Protein AF-A0A933QT14-F1 (afdb_monomer)

Secondary structure (DSSP, 8-state):
---TT---HHHHHH--HHHHHHHHHHHHHHHHHHTT---TTEEE---TTS---S-SEEEE-SSPPPTT-SS-SSEEEEEEESS---HHHHHHHHSGGGS--HHHHHHHHTT-EEEEEE-

Foldseek 3Di:
DQDPPDDDPVNLLPDAQQRNLVVVLVLLVVLCVVQVHDSVQWDADDDPPPVPLQFRIWAAAPDFRDPPGPQHGNTEGEHDDSPAQDPVNVCCSCQVVHHGRVVVVVCVVVVHYYHYDHD

Mean predicted aligned error: 5.98 Å

Sequence (119 aa):
MSNLLEITGDDIALLNDTDLRTLIGLLCEADFRLAGLPTGGIIWGGHQDASDDGMDVTVRSNVHPPQNSFVPRSVTGFQVKKPDMTPARIKKEMKPRGKLREEIRTLIKDGGALIPLPI

Radius of gyration: 15.17 Å; Cα contacts (8 Å, |Δi|>4): 162; chains: 1; bounding box: 36×45×33 Å

Nearest PDB structures (foldseek):
  5x6z-assembly1_C  TM=5.696E-01  e=4.580E-01  Rice dwarf virus (isolate O)
  5x6y-assembly1_B  TM=5.784E-01  e=4.900E-01  Rice dwarf virus (isolate O)
  5x71-assembly1_A  TM=5.710E-01  e=5.243E-01  Rice dwarf virus (isolate O)
  5x6y-assembly1_A  TM=5.788E-01  e=7.354E-01  Rice dwarf virus (isolate O)

pLDDT: mean 85.33, std 12.42, range [42.97, 96.81]

Solvent-accessible surface area (backbone atoms only — not comparable to full-atom values): 7052 Å² total; per-residue (Å²): 131,89,54,99,83,62,86,49,72,69,62,58,64,67,47,52,60,69,56,45,37,50,49,54,36,53,49,53,42,48,48,28,52,76,70,75,42,84,50,88,38,56,48,53,82,80,70,88,80,50,90,69,79,66,60,50,26,38,38,49,49,98,53,72,56,57,94,88,42,88,55,90,36,27,35,30,35,31,31,66,35,54,65,84,59,50,72,70,53,49,52,45,67,51,20,55,96,79,44,67,37,66,58,62,51,48,32,56,74,68,70,30,42,77,46,78,42,64,81

Structure (mmCIF, N/CA/C/O backbone):
data_AF-A0A933QT14-F1
#
_entry.id   AF-A0A933QT14-F1
#
loop_
_atom_site.group_PDB
_atom_site.id
_atom_site.type_symbol
_atom_site.label_atom_id
_atom_site.label_alt_id
_atom_site.label_comp_id
_atom_site.label_asym_id
_atom_site.label_entity_id
_atom_site.label_seq_id
_atom_site.pdbx_PDB_ins_code
_atom_site.Cartn_x
_atom_site.Cartn_y
_atom_site.Cartn_z
_atom_site.occupancy
_atom_site.B_iso_or_equiv
_atom_site.auth_seq_id
_atom_site.auth_comp_id
_atom_site.auth_asym_id
_atom_site.auth_atom_id
_atom_site.pdbx_PDB_model_num
ATOM 1 N N . MET A 1 1 ? -23.832 -20.651 3.953 1.00 52.78 1 MET A N 1
ATOM 2 C CA . MET A 1 1 ? -22.900 -21.418 4.801 1.00 52.78 1 MET A CA 1
ATOM 3 C C . MET A 1 1 ? -21.531 -20.844 4.523 1.00 52.78 1 MET A C 1
ATOM 5 O O . MET A 1 1 ? -21.046 -21.056 3.422 1.00 52.78 1 MET A O 1
ATOM 9 N N . SER A 1 2 ? -20.989 -20.047 5.438 1.00 59.72 2 SER A N 1
ATOM 10 C CA . SER A 1 2 ? -19.646 -19.481 5.292 1.00 59.72 2 SER A CA 1
ATOM 11 C C . SER A 1 2 ? -18.637 -20.624 5.365 1.00 59.72 2 SER A C 1
ATOM 13 O O . SER A 1 2 ? -18.706 -21.446 6.283 1.00 59.72 2 SER A O 1
ATOM 15 N N . ASN A 1 3 ? -17.779 -20.746 4.358 1.00 75.62 3 ASN A N 1
ATOM 16 C CA . ASN A 1 3 ? -16.769 -21.799 4.321 1.00 75.62 3 ASN A CA 1
ATOM 17 C C . ASN A 1 3 ? -15.630 -21.428 5.286 1.00 75.62 3 ASN A C 1
ATOM 19 O O . ASN A 1 3 ? -15.266 -20.262 5.368 1.00 75.62 3 ASN A O 1
ATOM 23 N N . LEU A 1 4 ? -15.028 -22.390 5.995 1.00 70.50 4 LEU A N 1
ATOM 24 C CA . LEU A 1 4 ? -13.961 -22.118 6.985 1.00 70.50 4 LEU A CA 1
ATOM 25 C C . LEU A 1 4 ? -12.737 -21.392 6.381 1.00 70.50 4 LEU A C 1
ATOM 27 O O . LEU A 1 4 ? -11.944 -20.801 7.103 1.00 70.50 4 LEU A O 1
ATOM 31 N N . LEU A 1 5 ? -12.579 -21.463 5.057 1.00 83.38 5 LEU A N 1
ATOM 32 C CA . LEU A 1 5 ? -11.483 -20.859 4.295 1.00 83.38 5 LEU A CA 1
ATOM 33 C C . LEU A 1 5 ? -11.890 -19.580 3.544 1.00 83.38 5 LEU A C 1
ATOM 35 O O . LEU A 1 5 ? -11.095 -19.041 2.778 1.00 83.38 5 LEU A O 1
ATOM 39 N N . GLU A 1 6 ? -13.130 -19.123 3.699 1.00 87.62 6 GLU A N 1
ATOM 40 C CA . GLU A 1 6 ? -13.621 -17.907 3.058 1.00 87.62 6 GLU A CA 1
ATOM 41 C C . GLU A 1 6 ? -13.301 -16.702 3.948 1.00 87.62 6 GLU A C 1
ATOM 43 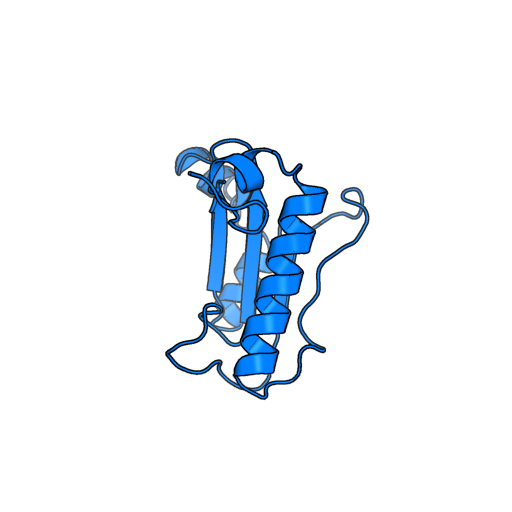O O . GLU A 1 6 ? -13.845 -16.579 5.040 1.00 87.62 6 GLU A O 1
ATOM 48 N N . ILE A 1 7 ? -12.402 -15.828 3.487 1.00 87.12 7 ILE A N 1
ATOM 49 C CA . ILE A 1 7 ? -12.070 -14.580 4.185 1.00 87.12 7 ILE A CA 1
ATOM 50 C C . ILE A 1 7 ? -13.110 -13.526 3.812 1.00 87.12 7 ILE A C 1
ATOM 52 O O . ILE A 1 7 ? -13.277 -13.198 2.635 1.00 87.12 7 ILE A O 1
ATOM 56 N N . THR A 1 8 ? -13.788 -12.979 4.816 1.00 89.75 8 THR A N 1
ATOM 57 C CA . THR A 1 8 ? -14.799 -11.930 4.664 1.00 89.75 8 THR A CA 1
ATOM 58 C C . THR A 1 8 ? -14.253 -10.553 5.051 1.00 89.75 8 THR A C 1
ATOM 60 O O . THR A 1 8 ? -13.178 -10.422 5.638 1.00 89.75 8 THR A O 1
ATOM 63 N N . GLY A 1 9 ? -15.009 -9.495 4.740 1.00 85.75 9 GLY A N 1
ATOM 64 C CA . GLY A 1 9 ? -14.681 -8.143 5.205 1.00 85.75 9 GLY A CA 1
ATOM 65 C C . GLY A 1 9 ? -14.682 -8.020 6.734 1.00 85.75 9 GLY A C 1
ATOM 66 O O . GLY A 1 9 ? -13.862 -7.285 7.278 1.00 85.75 9 GLY A O 1
ATOM 67 N N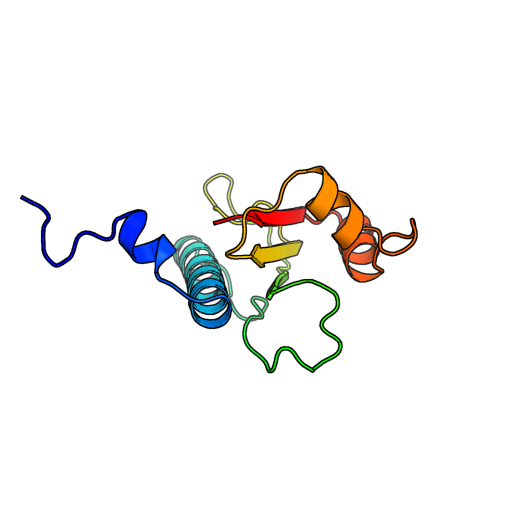 . ASP A 1 10 ? -15.532 -8.788 7.422 1.00 87.81 10 ASP A N 1
ATOM 68 C CA . ASP A 1 10 ? -15.596 -8.799 8.887 1.00 87.81 10 ASP A CA 1
ATOM 69 C C . ASP A 1 10 ? -14.311 -9.381 9.495 1.00 87.81 10 ASP A C 1
ATOM 71 O O . ASP A 1 10 ? -13.811 -8.859 10.490 1.00 87.81 10 ASP A O 1
ATOM 75 N N . ASP A 1 11 ? -13.717 -10.397 8.859 1.00 89.31 11 ASP A N 1
ATOM 76 C CA . ASP A 1 11 ? -12.434 -10.966 9.291 1.00 89.31 11 ASP A CA 1
ATOM 77 C C . ASP A 1 11 ? -11.292 -9.949 9.145 1.00 89.31 11 ASP A C 1
ATOM 79 O O . ASP A 1 11 ? -10.444 -9.819 10.030 1.00 89.31 11 ASP A O 1
ATOM 83 N N . ILE A 1 12 ? -11.296 -9.174 8.053 1.00 88.38 12 ILE A N 1
ATOM 84 C CA . ILE A 1 12 ? -10.315 -8.104 7.820 1.00 88.38 12 ILE A CA 1
ATOM 85 C C . ILE A 1 12 ? -10.494 -6.981 8.854 1.00 88.38 12 ILE A C 1
ATOM 87 O O . ILE A 1 12 ? -9.507 -6.485 9.397 1.00 88.38 12 ILE A O 1
ATOM 91 N N . ALA A 1 13 ? -11.736 -6.618 9.191 1.00 86.00 13 ALA A N 1
ATOM 92 C CA . ALA A 1 13 ? -12.040 -5.579 10.176 1.00 86.00 13 ALA A CA 1
ATOM 93 C C . ALA A 1 13 ? -11.562 -5.930 11.602 1.00 86.00 13 ALA A C 1
ATOM 95 O O . ALA A 1 13 ? -11.385 -5.046 12.449 1.00 86.00 13 ALA A O 1
ATOM 96 N N . LEU A 1 14 ? -11.313 -7.210 11.898 1.00 88.81 14 LEU A N 1
ATOM 97 C CA . LEU A 1 14 ? -10.759 -7.642 13.183 1.00 88.81 14 LEU A CA 1
ATOM 98 C C . LEU A 1 14 ? -9.248 -7.392 13.306 1.00 88.81 14 LEU A C 1
ATOM 100 O O . LEU A 1 14 ? -8.767 -7.234 14.431 1.00 88.81 14 LEU A O 1
ATOM 104 N N . LEU A 1 15 ? -8.515 -7.251 12.197 1.00 89.00 15 LEU A N 1
ATOM 105 C CA . LEU A 1 15 ? -7.065 -7.011 12.199 1.00 89.00 15 LEU A CA 1
ATOM 106 C C . LEU A 1 15 ? -6.716 -5.697 12.904 1.00 89.00 15 LEU A C 1
ATOM 108 O O . LEU A 1 15 ? -7.423 -4.704 12.757 1.00 89.00 15 LEU A O 1
ATOM 112 N N . ASN A 1 16 ? -5.643 -5.668 13.694 1.00 86.44 16 ASN A N 1
ATOM 113 C CA . ASN A 1 16 ? -5.089 -4.408 14.210 1.00 86.44 16 ASN A CA 1
ATOM 114 C C . ASN A 1 16 ? -4.213 -3.725 13.139 1.00 86.44 16 ASN A C 1
ATOM 116 O O . ASN A 1 16 ? -3.927 -4.322 12.104 1.00 86.44 16 ASN A O 1
ATOM 120 N N . ASP A 1 17 ? -3.759 -2.493 13.386 1.00 83.06 17 ASP A N 1
ATOM 121 C CA . ASP A 1 17 ? -2.951 -1.740 12.410 1.00 83.06 17 ASP A CA 1
ATOM 122 C C . ASP A 1 17 ? -1.670 -2.493 11.985 1.00 83.06 17 ASP A C 1
ATOM 124 O O . ASP A 1 17 ? -1.275 -2.445 10.820 1.00 83.06 17 ASP A O 1
ATOM 128 N N . THR A 1 18 ? -1.035 -3.238 12.898 1.00 86.25 18 THR A N 1
ATOM 129 C CA . THR A 1 18 ? 0.174 -4.026 12.601 1.00 86.25 18 THR A CA 1
ATOM 130 C C . THR A 1 18 ? -0.127 -5.211 11.688 1.00 86.25 18 THR A C 1
ATOM 132 O O . THR A 1 18 ? 0.589 -5.420 10.702 1.00 86.25 18 THR A O 1
ATOM 135 N N . ASP A 1 19 ? -1.177 -5.972 11.992 1.00 90.31 19 ASP A N 1
ATOM 136 C CA . ASP A 1 19 ? -1.584 -7.127 11.189 1.00 90.31 19 ASP A CA 1
ATOM 137 C C . ASP A 1 19 ? -2.108 -6.678 9.823 1.00 90.31 19 ASP A C 1
ATOM 139 O O . ASP A 1 19 ? -1.807 -7.296 8.802 1.00 90.31 19 ASP A O 1
ATOM 143 N N . LEU A 1 20 ? -2.823 -5.552 9.780 1.00 89.19 20 LEU A N 1
ATOM 144 C CA . LEU A 1 20 ? -3.330 -4.973 8.545 1.00 89.19 20 LEU A CA 1
ATOM 145 C C . LEU A 1 20 ? -2.188 -4.492 7.644 1.00 89.19 20 LEU A C 1
ATOM 147 O O . LEU A 1 20 ? -2.157 -4.823 6.462 1.00 89.19 20 LEU A O 1
ATOM 151 N N . ARG A 1 21 ? -1.198 -3.783 8.197 1.00 89.94 21 ARG A N 1
ATOM 152 C CA . ARG A 1 21 ? 0.022 -3.399 7.469 1.00 89.94 21 ARG A CA 1
ATOM 153 C C . ARG A 1 21 ? 0.753 -4.620 6.915 1.00 89.94 21 ARG A C 1
ATOM 155 O O . ARG A 1 21 ? 1.166 -4.610 5.757 1.00 89.94 21 ARG A O 1
ATOM 162 N N . THR A 1 22 ? 0.881 -5.668 7.725 1.00 92.44 22 THR A N 1
ATOM 163 C CA . THR A 1 22 ? 1.484 -6.942 7.310 1.00 92.44 22 THR A CA 1
ATOM 164 C C . THR A 1 22 ? 0.720 -7.557 6.139 1.00 92.44 22 THR A C 1
ATOM 166 O O . THR A 1 22 ? 1.327 -7.923 5.135 1.00 92.44 22 THR A O 1
ATOM 169 N N . LEU A 1 23 ? -0.613 -7.606 6.218 1.00 93.25 23 LEU A N 1
ATOM 170 C CA . LEU A 1 23 ? -1.460 -8.099 5.136 1.00 93.25 23 LEU A CA 1
ATOM 171 C C . LEU A 1 23 ? -1.248 -7.299 3.841 1.00 93.25 23 LEU A C 1
ATOM 173 O O . LEU A 1 23 ? -1.020 -7.897 2.792 1.00 93.25 23 LEU A O 1
ATOM 177 N N . ILE A 1 24 ? -1.273 -5.963 3.901 1.00 93.75 24 ILE A N 1
ATOM 178 C CA . ILE A 1 24 ? -1.062 -5.108 2.721 1.00 93.75 24 ILE A CA 1
ATOM 179 C C . ILE A 1 24 ? 0.331 -5.318 2.114 1.00 93.75 24 ILE A C 1
ATOM 181 O O . ILE A 1 24 ? 0.455 -5.415 0.892 1.00 93.75 24 ILE A O 1
ATOM 185 N N . GLY A 1 25 ? 1.368 -5.443 2.944 1.00 94.88 25 GLY A N 1
ATOM 186 C CA . GLY A 1 25 ? 2.724 -5.756 2.493 1.00 94.88 25 GLY A CA 1
ATOM 187 C C . GLY A 1 25 ? 2.801 -7.080 1.731 1.00 94.88 25 GLY A C 1
ATOM 188 O O . GLY A 1 25 ? 3.265 -7.122 0.589 1.00 94.88 25 GLY A O 1
ATOM 189 N N . LEU A 1 26 ? 2.245 -8.146 2.314 1.00 95.81 26 LEU A N 1
ATOM 190 C CA . LEU A 1 26 ? 2.180 -9.472 1.695 1.00 95.81 26 LEU A CA 1
ATOM 191 C C . LEU A 1 26 ? 1.371 -9.479 0.390 1.00 95.81 26 LEU A C 1
ATOM 193 O O . LEU A 1 26 ? 1.743 -10.177 -0.556 1.00 95.81 26 LEU A O 1
ATOM 197 N N . LEU A 1 27 ? 0.288 -8.698 0.313 1.00 95.75 27 LEU A N 1
ATOM 198 C CA . LEU A 1 27 ? -0.506 -8.544 -0.908 1.00 95.75 27 LEU A CA 1
ATOM 199 C C . LEU A 1 27 ? 0.278 -7.822 -2.010 1.00 95.75 27 LEU A C 1
ATOM 201 O O . LEU A 1 27 ? 0.236 -8.265 -3.156 1.00 95.75 27 LEU A O 1
ATOM 205 N N . CYS A 1 28 ? 1.048 -6.780 -1.678 1.00 96.19 28 CYS A N 1
ATOM 206 C CA . CYS A 1 28 ? 1.937 -6.123 -2.642 1.00 96.19 28 CYS A CA 1
ATOM 207 C C . CYS A 1 28 ? 2.982 -7.103 -3.193 1.00 96.19 28 CYS A C 1
ATOM 209 O O . CYS A 1 28 ? 3.228 -7.151 -4.398 1.00 96.19 28 CYS A O 1
ATOM 211 N N . GLU A 1 29 ? 3.582 -7.923 -2.326 1.00 96.62 29 GLU A N 1
ATOM 212 C CA . GLU A 1 29 ? 4.535 -8.949 -2.753 1.00 96.62 29 GLU A CA 1
ATOM 213 C C . GLU A 1 29 ? 3.894 -10.033 -3.612 1.00 96.62 29 GLU A C 1
ATOM 215 O O . GLU A 1 29 ? 4.525 -10.536 -4.542 1.00 96.62 29 GLU A O 1
ATOM 220 N N . ALA A 1 30 ? 2.667 -10.441 -3.285 1.00 96.81 30 ALA A N 1
ATOM 221 C CA . ALA A 1 30 ? 1.926 -11.421 -4.065 1.00 96.81 30 ALA A CA 1
ATOM 222 C C . ALA A 1 30 ? 1.605 -10.881 -5.464 1.00 96.81 30 ALA A C 1
ATOM 224 O O . ALA A 1 30 ? 1.854 -11.576 -6.446 1.00 96.81 30 ALA A O 1
ATOM 225 N N . ASP A 1 31 ? 1.137 -9.637 -5.557 1.00 96.31 31 ASP A N 1
ATOM 226 C CA . ASP A 1 31 ? 0.852 -8.948 -6.817 1.00 96.31 31 ASP A CA 1
ATOM 227 C C . ASP A 1 31 ? 2.103 -8.858 -7.710 1.00 96.31 31 ASP A C 1
ATOM 229 O O . ASP A 1 31 ? 2.081 -9.258 -8.876 1.00 96.31 31 ASP A O 1
ATOM 233 N N . PHE A 1 32 ? 3.245 -8.464 -7.138 1.00 96.25 32 PHE A N 1
ATOM 234 C CA . PHE A 1 32 ? 4.516 -8.420 -7.866 1.00 96.25 32 PHE A CA 1
ATOM 235 C C . PHE A 1 32 ? 5.007 -9.807 -8.289 1.00 96.25 32 PHE A C 1
ATOM 237 O O . PHE A 1 32 ? 5.438 -9.977 -9.429 1.00 96.25 32 PHE A O 1
ATOM 244 N N . ARG A 1 33 ? 4.900 -10.820 -7.419 1.00 96.06 33 ARG A N 1
ATOM 245 C CA . ARG A 1 33 ? 5.250 -12.206 -7.773 1.00 96.06 33 ARG A CA 1
ATOM 246 C C . ARG A 1 33 ? 4.387 -12.741 -8.910 1.00 96.06 33 ARG A C 1
ATOM 248 O O . ARG A 1 33 ? 4.925 -13.374 -9.814 1.00 96.06 33 ARG A O 1
ATOM 255 N N . LEU A 1 34 ? 3.081 -12.469 -8.894 1.00 95.00 34 LEU A N 1
ATOM 256 C CA . LEU A 1 34 ? 2.160 -12.853 -9.970 1.00 95.00 34 LEU A CA 1
ATOM 257 C C . LEU A 1 34 ? 2.521 -12.176 -11.299 1.00 95.00 34 LEU A C 1
ATOM 259 O O . LEU A 1 34 ? 2.389 -12.791 -12.354 1.00 95.00 34 LEU A O 1
ATOM 263 N N . ALA A 1 35 ? 3.032 -10.946 -11.245 1.00 93.69 35 ALA A N 1
ATOM 264 C CA . ALA A 1 35 ? 3.541 -10.219 -12.404 1.00 93.69 35 ALA A CA 1
ATOM 265 C C . ALA A 1 35 ? 4.972 -10.623 -12.830 1.00 93.69 35 ALA A C 1
ATOM 267 O O . ALA A 1 35 ? 5.489 -10.078 -13.804 1.00 93.69 35 ALA A O 1
ATOM 268 N N . GLY A 1 36 ? 5.635 -11.546 -12.118 1.00 95.12 36 GLY A N 1
ATOM 269 C CA . GLY A 1 36 ? 7.032 -11.919 -12.372 1.00 95.12 36 GLY A CA 1
ATOM 270 C C . GLY A 1 36 ? 8.045 -10.815 -12.040 1.00 95.12 36 GLY A C 1
ATOM 271 O O . GLY A 1 36 ? 9.152 -10.809 -12.577 1.00 95.12 36 GLY A O 1
ATOM 272 N N . LEU A 1 37 ? 7.670 -9.866 -11.180 1.00 95.19 37 LEU A N 1
ATOM 273 C CA . LEU A 1 37 ? 8.484 -8.722 -10.779 1.00 95.19 37 LEU A CA 1
ATOM 274 C C . LEU A 1 37 ? 9.235 -8.989 -9.463 1.00 95.19 37 LEU A C 1
ATOM 276 O O . LEU A 1 37 ? 8.763 -9.746 -8.610 1.00 95.19 37 LEU A O 1
ATOM 280 N N . PRO A 1 38 ? 10.402 -8.351 -9.259 1.00 94.19 38 PRO A N 1
ATOM 281 C CA . PRO A 1 38 ? 11.151 -8.481 -8.016 1.00 94.19 38 PRO A CA 1
ATOM 282 C C . PRO A 1 38 ? 10.421 -7.800 -6.854 1.00 94.19 38 PRO A C 1
ATOM 284 O O . PRO A 1 38 ? 10.019 -6.644 -6.953 1.00 94.19 38 PRO A O 1
ATOM 287 N N . THR A 1 39 ? 10.329 -8.482 -5.714 1.00 95.31 39 THR A N 1
ATOM 288 C CA . THR A 1 39 ? 9.706 -7.948 -4.490 1.00 95.31 39 THR A CA 1
ATOM 289 C C . THR A 1 39 ? 10.678 -7.186 -3.590 1.00 95.31 39 THR A C 1
ATOM 291 O O . THR A 1 39 ? 10.254 -6.577 -2.619 1.00 95.31 39 THR A O 1
ATOM 294 N N . GLY A 1 40 ? 11.979 -7.176 -3.903 1.00 92.56 40 GLY A N 1
ATOM 295 C CA . GLY A 1 40 ? 13.017 -6.611 -3.027 1.00 92.56 40 GLY A CA 1
ATOM 296 C C . GLY A 1 40 ? 12.924 -5.100 -2.778 1.00 92.56 40 GLY A C 1
ATOM 297 O O . GLY A 1 40 ? 13.590 -4.593 -1.883 1.00 92.56 40 GLY A O 1
ATOM 298 N N . GLY A 1 41 ? 12.115 -4.377 -3.556 1.00 91.12 41 GLY A N 1
ATOM 299 C CA . GLY A 1 41 ? 11.814 -2.965 -3.320 1.00 91.12 41 GLY A CA 1
ATOM 300 C C . GLY A 1 41 ? 10.493 -2.717 -2.589 1.00 91.12 41 GLY A C 1
ATOM 301 O O . GLY A 1 41 ? 10.058 -1.570 -2.505 1.00 91.12 41 GLY A O 1
ATOM 302 N N . ILE A 1 42 ? 9.839 -3.771 -2.098 1.00 94.06 42 ILE A N 1
ATOM 303 C CA . ILE A 1 42 ? 8.652 -3.691 -1.251 1.00 94.06 42 ILE A CA 1
ATOM 304 C C . ILE A 1 42 ? 9.130 -3.732 0.200 1.00 94.06 42 ILE A C 1
ATOM 306 O O . ILE A 1 42 ? 9.753 -4.696 0.635 1.00 94.06 42 ILE A O 1
ATOM 310 N N . ILE A 1 43 ? 8.862 -2.660 0.937 1.00 91.56 43 ILE A N 1
ATOM 311 C CA . ILE A 1 43 ? 9.289 -2.471 2.320 1.00 91.56 43 ILE A CA 1
ATOM 312 C C . ILE A 1 43 ? 8.041 -2.278 3.170 1.00 91.56 43 ILE A C 1
ATOM 314 O O . ILE A 1 43 ? 7.243 -1.373 2.923 1.00 91.56 43 ILE A O 1
ATOM 318 N N . TRP A 1 44 ? 7.884 -3.140 4.164 1.00 89.50 44 TRP A N 1
ATOM 319 C CA . TRP A 1 44 ? 6.832 -3.092 5.168 1.00 89.50 44 TRP A CA 1
ATOM 320 C C . TRP A 1 44 ? 7.337 -3.768 6.445 1.00 89.50 44 TRP A C 1
ATOM 322 O O . TRP A 1 44 ? 8.235 -4.610 6.406 1.00 89.50 44 TRP A O 1
ATOM 332 N N . GLY A 1 45 ? 6.771 -3.384 7.586 1.00 74.62 45 GLY A N 1
ATOM 333 C CA . GLY A 1 45 ? 7.242 -3.833 8.898 1.00 74.62 45 GLY A CA 1
ATOM 334 C C . GLY A 1 45 ? 8.284 -2.896 9.524 1.00 74.62 45 GLY A C 1
ATOM 335 O O . GLY A 1 45 ? 8.931 -2.104 8.849 1.00 74.62 45 GLY A O 1
ATOM 336 N N . GLY A 1 46 ? 8.393 -2.952 10.855 1.00 62.41 46 GLY A N 1
ATOM 337 C CA . GLY A 1 46 ? 9.167 -2.010 11.674 1.00 62.41 46 GLY A CA 1
ATOM 338 C C . GLY A 1 46 ? 8.379 -1.520 12.896 1.00 62.41 46 GLY A C 1
ATOM 339 O O . GLY A 1 46 ? 7.143 -1.582 12.909 1.00 62.41 46 GLY A O 1
ATOM 340 N N . HIS A 1 47 ? 9.088 -1.066 13.936 1.00 48.62 47 HIS A N 1
ATOM 341 C CA . HIS A 1 47 ? 8.487 -0.435 15.118 1.00 48.62 47 HIS A CA 1
ATOM 342 C C . HIS A 1 47 ? 7.918 0.942 14.738 1.00 48.62 47 HIS A C 1
ATOM 344 O O . HIS A 1 47 ? 8.662 1.779 14.235 1.00 48.62 47 HIS A O 1
ATOM 350 N N . GLN A 1 48 ? 6.636 1.180 15.045 1.00 44.53 48 GLN A N 1
ATOM 351 C CA . GLN A 1 48 ? 5.889 2.435 14.805 1.00 44.53 48 GLN A CA 1
ATOM 352 C C . GLN A 1 48 ? 6.494 3.691 15.476 1.00 44.53 48 GLN A C 1
ATOM 354 O O . GLN A 1 48 ? 5.992 4.792 15.267 1.00 44.53 48 GLN A O 1
ATOM 359 N N . ASP A 1 49 ? 7.555 3.527 16.275 1.00 43.56 49 ASP A N 1
ATOM 360 C CA . ASP A 1 49 ? 8.262 4.596 16.993 1.00 43.56 49 ASP A CA 1
ATOM 361 C C . ASP A 1 49 ? 9.564 5.048 16.308 1.00 43.56 49 ASP A C 1
ATOM 363 O O . ASP A 1 49 ? 10.190 6.020 16.745 1.00 43.56 49 ASP A O 1
ATOM 367 N N . ALA A 1 50 ? 9.984 4.392 15.215 1.00 43.09 50 ALA A N 1
ATOM 368 C CA . ALA A 1 50 ? 10.811 5.099 14.242 1.00 43.09 50 ALA A CA 1
ATOM 369 C C . ALA A 1 50 ? 9.988 6.303 13.772 1.00 43.09 50 ALA A C 1
ATOM 371 O O . ALA A 1 50 ? 8.764 6.238 13.779 1.00 43.09 50 ALA A O 1
ATOM 372 N N . SER A 1 51 ? 10.622 7.425 13.445 1.00 42.97 51 SER A N 1
ATOM 373 C CA . SER A 1 51 ? 9.922 8.621 12.961 1.00 42.97 51 SER A CA 1
ATOM 374 C C . SER A 1 51 ? 9.317 8.308 11.595 1.00 42.97 51 SER A C 1
ATOM 376 O O . SER A 1 51 ? 9.872 8.697 10.583 1.00 42.97 51 SER A O 1
ATOM 378 N N . ASP A 1 52 ? 8.264 7.494 11.568 1.00 52.22 52 ASP A N 1
ATOM 379 C CA . ASP A 1 52 ? 7.766 6.890 10.358 1.00 52.22 52 ASP A CA 1
ATOM 380 C C . ASP A 1 52 ? 7.094 8.020 9.614 1.00 52.22 52 ASP A C 1
ATOM 382 O O . ASP A 1 52 ? 6.175 8.706 10.083 1.00 52.22 52 ASP A O 1
ATOM 386 N N . ASP A 1 53 ? 7.636 8.264 8.446 1.00 59.88 53 ASP A N 1
ATOM 387 C CA . ASP A 1 53 ? 7.382 9.438 7.654 1.00 59.88 53 ASP A CA 1
ATOM 388 C C . ASP A 1 53 ? 5.944 9.489 7.081 1.00 59.88 53 ASP A C 1
ATOM 390 O O . ASP A 1 53 ? 5.562 10.393 6.330 1.00 59.88 53 ASP A O 1
ATOM 394 N N . GLY A 1 54 ? 5.096 8.550 7.511 1.00 70.00 54 GLY A N 1
ATOM 395 C CA . GLY A 1 54 ? 3.669 8.452 7.238 1.00 70.00 54 GLY A CA 1
ATOM 396 C C . GLY A 1 54 ? 3.301 7.367 6.227 1.00 70.00 54 GLY A C 1
ATOM 397 O O . GLY A 1 54 ? 2.175 7.402 5.739 1.00 70.00 54 GLY A O 1
ATOM 398 N N . MET A 1 55 ? 4.224 6.456 5.890 1.00 83.88 55 MET A N 1
ATOM 399 C CA . MET A 1 55 ? 4.003 5.351 4.948 1.00 83.88 55 MET A CA 1
ATOM 400 C C . MET A 1 55 ? 4.187 4.007 5.650 1.00 83.88 55 MET A C 1
ATO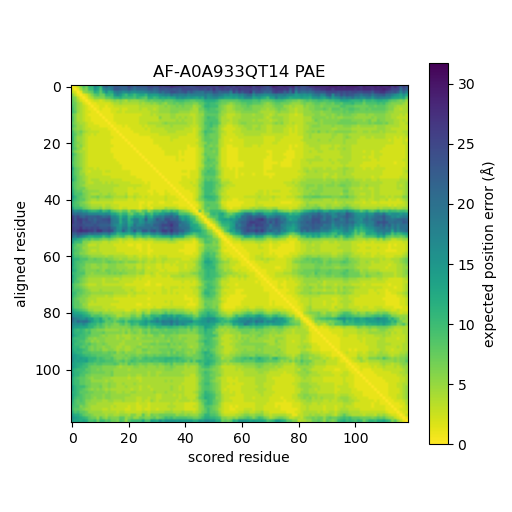M 402 O O . MET A 1 55 ? 5.272 3.709 6.130 1.00 83.88 55 MET A O 1
ATOM 406 N N . ASP A 1 56 ? 3.149 3.177 5.649 1.00 87.56 56 ASP A N 1
ATOM 407 C CA . ASP A 1 56 ? 3.156 1.861 6.298 1.00 87.56 56 ASP A CA 1
ATOM 408 C C . ASP A 1 56 ? 3.751 0.768 5.400 1.00 87.56 56 ASP A C 1
ATOM 410 O O . ASP A 1 56 ? 4.367 -0.188 5.879 1.00 87.56 56 ASP A O 1
ATOM 414 N N . VAL A 1 57 ? 3.560 0.912 4.085 1.00 91.81 57 VAL A N 1
ATOM 415 C CA . VAL A 1 57 ? 4.124 0.037 3.049 1.00 91.81 57 VAL A CA 1
ATOM 416 C C . VAL A 1 57 ? 4.640 0.906 1.912 1.00 91.81 57 VAL A C 1
ATOM 418 O O . VAL A 1 57 ? 3.931 1.781 1.418 1.00 91.81 57 VAL A O 1
ATOM 421 N N . THR A 1 58 ? 5.865 0.657 1.461 1.00 92.81 58 THR A N 1
ATOM 422 C CA . THR A 1 58 ? 6.467 1.354 0.322 1.00 92.81 58 THR A CA 1
ATOM 423 C C . THR A 1 58 ? 6.863 0.354 -0.748 1.00 92.81 58 THR A C 1
ATOM 425 O O . THR A 1 58 ? 7.552 -0.619 -0.471 1.00 92.81 58 THR A O 1
ATOM 428 N N . VAL A 1 59 ? 6.471 0.625 -1.987 1.00 94.62 59 VAL A N 1
ATOM 429 C CA . VAL A 1 59 ? 6.886 -0.109 -3.179 1.00 94.62 59 VAL A CA 1
ATOM 430 C C . VAL A 1 59 ? 7.778 0.793 -4.013 1.00 94.62 59 VAL 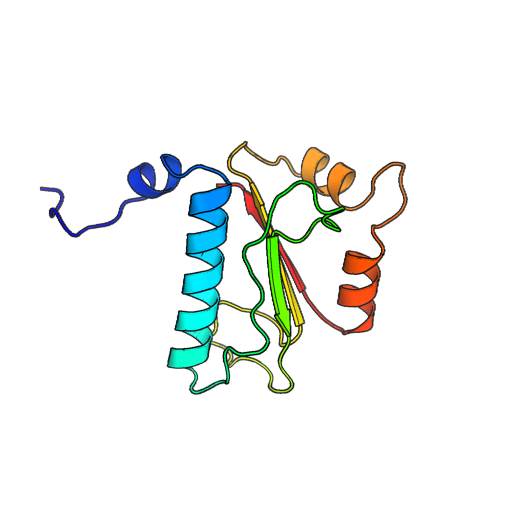A C 1
ATOM 432 O O . VAL A 1 59 ? 7.380 1.899 -4.381 1.00 94.62 59 VAL A O 1
ATOM 435 N N . ARG A 1 60 ? 8.980 0.315 -4.328 1.00 94.19 60 ARG A N 1
ATOM 436 C CA . ARG A 1 60 ? 9.900 0.929 -5.286 1.00 94.19 60 ARG A CA 1
ATOM 437 C C . ARG A 1 60 ? 10.371 -0.116 -6.283 1.00 94.19 60 ARG A C 1
ATOM 439 O O . ARG A 1 60 ? 10.953 -1.128 -5.920 1.00 94.19 60 ARG A O 1
ATOM 446 N N . SER A 1 61 ? 10.142 0.149 -7.555 1.00 93.31 61 SER A N 1
ATOM 447 C CA . SER A 1 61 ? 10.490 -0.739 -8.653 1.00 93.31 61 SER A CA 1
ATOM 448 C C . SER A 1 61 ? 11.086 0.063 -9.797 1.00 93.31 61 SER A C 1
ATOM 450 O O . SER A 1 61 ? 10.657 1.179 -10.078 1.00 93.31 61 SER A O 1
ATOM 452 N N . ASN A 1 62 ? 12.043 -0.531 -10.504 1.00 91.81 62 ASN A N 1
ATOM 453 C CA . ASN A 1 62 ? 12.561 0.030 -11.754 1.00 91.81 62 ASN A CA 1
ATOM 454 C C . ASN A 1 62 ? 11.670 -0.323 -12.957 1.00 91.81 62 ASN A C 1
ATOM 456 O O . ASN A 1 62 ? 11.886 0.174 -14.058 1.00 91.81 62 ASN A O 1
ATOM 460 N N . VAL A 1 63 ? 10.678 -1.193 -12.750 1.00 92.06 63 VAL A N 1
ATOM 461 C CA . VAL A 1 63 ? 9.733 -1.652 -13.768 1.00 92.06 63 VAL A CA 1
ATOM 462 C C . VAL A 1 63 ? 8.332 -1.204 -13.374 1.00 92.06 63 VAL A C 1
ATOM 464 O O . VAL A 1 63 ? 7.923 -1.356 -12.219 1.00 92.06 63 VAL A O 1
ATOM 467 N N . HIS A 1 64 ? 7.592 -0.650 -14.333 1.00 91.44 64 HIS A N 1
ATOM 468 C CA . HIS A 1 64 ? 6.187 -0.323 -14.125 1.00 91.44 64 HIS A CA 1
ATOM 469 C C . HIS A 1 64 ? 5.365 -1.601 -13.922 1.00 91.44 64 HIS A C 1
ATOM 471 O O . HIS A 1 64 ? 5.489 -2.520 -14.735 1.00 91.44 64 HIS A O 1
ATOM 477 N N . PRO A 1 65 ? 4.519 -1.660 -12.879 1.00 91.94 65 PRO A N 1
ATOM 478 C CA . PRO A 1 65 ? 3.586 -2.762 -12.722 1.00 91.94 65 PRO A CA 1
ATOM 479 C C . PRO A 1 65 ? 2.656 -2.874 -13.941 1.00 91.94 65 PRO A C 1
ATOM 481 O O . PRO A 1 65 ? 2.345 -1.854 -14.571 1.00 91.94 65 PRO A O 1
ATOM 484 N N . PRO A 1 66 ? 2.223 -4.091 -14.309 1.00 92.62 66 PRO A N 1
ATOM 485 C CA . PRO A 1 66 ? 1.297 -4.290 -15.417 1.00 92.62 66 PRO A CA 1
ATOM 486 C C . PRO A 1 66 ? -0.066 -3.649 -15.124 1.00 92.62 66 PRO A C 1
ATOM 488 O O . PRO A 1 66 ? -0.415 -3.380 -13.980 1.00 92.62 66 PRO A O 1
ATOM 491 N N . GLN A 1 67 ? -0.880 -3.429 -16.159 1.00 90.56 67 GLN A N 1
ATOM 492 C CA . GLN A 1 67 ? -2.164 -2.724 -16.023 1.00 90.56 67 GLN A CA 1
ATOM 493 C C . GLN A 1 67 ? -3.163 -3.415 -15.073 1.00 90.56 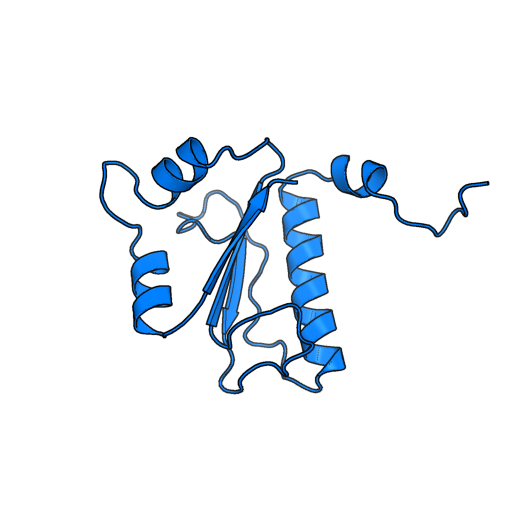67 GLN A C 1
ATOM 495 O O . GLN A 1 67 ? -4.056 -2.760 -14.546 1.00 90.56 67 GLN A O 1
ATOM 500 N N . ASN A 1 68 ? -3.025 -4.725 -14.861 1.00 92.19 68 ASN A N 1
ATOM 501 C CA . ASN A 1 68 ? -3.850 -5.517 -13.947 1.00 92.19 68 ASN A CA 1
ATOM 502 C C . ASN A 1 68 ? -3.273 -5.626 -12.522 1.00 92.19 68 ASN A C 1
ATOM 504 O O . ASN A 1 68 ? -3.834 -6.365 -11.718 1.00 92.19 68 ASN A O 1
ATOM 508 N N . SER A 1 69 ? -2.170 -4.934 -12.222 1.00 93.75 69 SER A N 1
ATOM 509 C CA . SER A 1 69 ? -1.578 -4.871 -10.884 1.00 93.75 69 SER A CA 1
ATOM 510 C C . SER A 1 69 ? -2.424 -4.010 -9.949 1.00 93.75 69 SER A C 1
ATOM 512 O O . SER A 1 69 ? -2.943 -2.960 -10.339 1.00 93.75 69 SER A O 1
ATOM 514 N N . PHE A 1 70 ? -2.524 -4.432 -8.690 1.00 94.06 70 PHE A N 1
ATOM 515 C CA . PHE A 1 70 ? -3.137 -3.623 -7.633 1.00 94.06 70 PHE A CA 1
ATOM 516 C C . PHE A 1 70 ? -2.231 -2.477 -7.168 1.00 94.06 70 PHE A C 1
ATOM 518 O O . PHE A 1 70 ? -2.713 -1.507 -6.579 1.00 94.06 70 PHE A O 1
ATOM 525 N N . VAL A 1 71 ? -0.929 -2.552 -7.452 1.00 94.88 71 VAL A N 1
ATOM 526 C CA . VAL A 1 71 ? 0.023 -1.467 -7.221 1.00 94.88 71 VAL A CA 1
ATOM 527 C C . VAL A 1 71 ? 0.059 -0.551 -8.458 1.00 94.88 71 VAL A C 1
ATOM 529 O O . VAL A 1 71 ? 0.598 -0.917 -9.500 1.00 94.88 71 VAL A O 1
ATOM 532 N N . PRO A 1 72 ? -0.463 0.685 -8.381 1.00 93.38 72 PRO A N 1
ATOM 533 C CA . PRO A 1 72 ? -0.729 1.498 -9.570 1.00 93.38 72 PRO A CA 1
ATOM 534 C C . PRO A 1 72 ? 0.520 2.119 -10.211 1.00 93.38 72 PRO A C 1
ATOM 536 O O . PRO A 1 72 ? 0.474 2.564 -11.360 1.00 93.38 72 PRO A O 1
ATOM 539 N N . ARG A 1 73 ? 1.625 2.242 -9.465 1.00 94.88 73 ARG A N 1
ATOM 540 C CA . ARG A 1 73 ? 2.867 2.885 -9.918 1.00 94.88 73 ARG A CA 1
ATOM 541 C C . ARG A 1 73 ? 4.088 2.129 -9.409 1.00 94.88 73 ARG A C 1
ATOM 543 O O . ARG A 1 73 ? 4.061 1.524 -8.342 1.00 94.88 73 ARG A O 1
ATOM 550 N N . SER A 1 74 ? 5.188 2.239 -10.151 1.00 93.62 74 SER A N 1
ATOM 551 C CA . SER A 1 74 ? 6.499 1.695 -9.777 1.00 93.62 74 SER A CA 1
ATOM 552 C C . SER A 1 74 ? 7.024 2.259 -8.456 1.00 93.62 74 SER A C 1
ATOM 554 O O . SER A 1 74 ? 7.771 1.584 -7.758 1.00 93.62 74 SER A O 1
ATOM 556 N N . VAL A 1 75 ? 6.605 3.474 -8.102 1.00 94.75 75 VAL A N 1
ATOM 557 C CA . VAL A 1 75 ? 6.812 4.076 -6.788 1.00 94.75 75 VAL A CA 1
ATOM 558 C C . VAL A 1 75 ? 5.439 4.303 -6.156 1.00 94.75 75 VAL A C 1
ATOM 560 O O . VAL A 1 75 ? 4.681 5.153 -6.619 1.00 94.75 75 VAL A O 1
ATOM 563 N N . THR A 1 76 ? 5.092 3.534 -5.127 1.00 95.00 76 THR A N 1
ATOM 564 C CA . THR A 1 76 ? 3.793 3.633 -4.441 1.00 95.00 76 THR A CA 1
ATOM 565 C C . THR A 1 76 ? 3.986 3.567 -2.931 1.00 95.00 76 THR A C 1
ATOM 567 O O . THR A 1 76 ? 4.662 2.671 -2.442 1.00 95.00 76 THR A O 1
ATOM 570 N N . GLY A 1 77 ? 3.382 4.493 -2.190 1.00 93.06 77 GLY A N 1
ATOM 571 C CA . GLY A 1 77 ? 3.254 4.415 -0.735 1.00 93.06 77 GLY A CA 1
ATOM 572 C C . GLY A 1 77 ? 1.818 4.087 -0.333 1.00 93.06 77 GLY A C 1
ATOM 573 O O . GLY A 1 77 ? 0.880 4.671 -0.881 1.00 93.06 77 GLY A O 1
ATOM 574 N N . PHE A 1 78 ? 1.644 3.181 0.623 1.00 91.56 78 PHE A N 1
ATOM 575 C CA . PHE A 1 78 ? 0.361 2.894 1.256 1.00 91.56 78 PHE A CA 1
ATOM 576 C C . PHE A 1 78 ? 0.367 3.410 2.687 1.00 91.56 78 PHE A C 1
ATOM 578 O O . PHE A 1 78 ? 1.332 3.209 3.425 1.00 91.56 78 PHE A O 1
ATOM 585 N N . GLN A 1 79 ? -0.736 4.044 3.067 1.00 88.12 79 GLN A N 1
ATOM 586 C CA . GLN A 1 79 ? -0.980 4.488 4.429 1.00 88.12 79 GLN A CA 1
ATOM 587 C C . GLN A 1 79 ? -2.188 3.727 4.970 1.00 88.12 79 GLN A C 1
ATOM 589 O O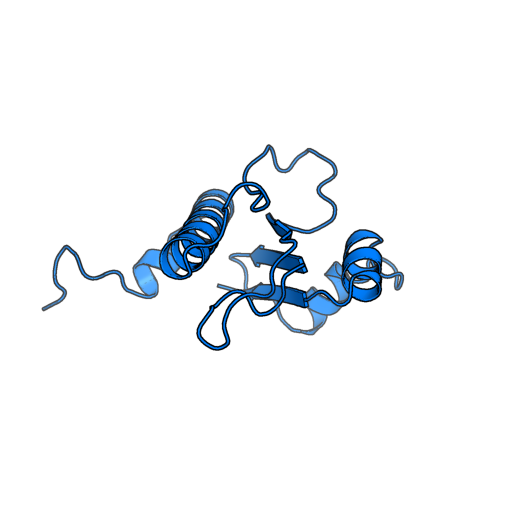 . GLN A 1 79 ? -3.303 3.914 4.485 1.00 88.12 79 GLN A O 1
ATOM 594 N N . VAL A 1 80 ? -1.955 2.845 5.932 1.00 85.88 80 VAL A N 1
ATOM 595 C CA . VAL A 1 80 ? -2.913 1.871 6.454 1.00 85.88 80 VAL A CA 1
ATOM 596 C C . VAL A 1 80 ? -3.462 2.375 7.777 1.00 85.88 80 VAL A C 1
ATOM 598 O O . VAL A 1 80 ? -2.698 2.609 8.708 1.00 85.88 80 VAL A O 1
ATOM 601 N N . LYS A 1 81 ? -4.788 2.515 7.886 1.00 79.56 81 LYS A N 1
ATOM 602 C CA . LYS A 1 81 ? -5.442 2.827 9.163 1.00 79.56 81 LYS A CA 1
ATOM 603 C C . LYS A 1 81 ? -6.748 2.074 9.334 1.00 79.56 81 LYS A C 1
ATOM 605 O O . LYS A 1 81 ? -7.630 2.179 8.488 1.00 79.56 81 LYS A O 1
ATOM 610 N N . LYS A 1 82 ? -6.885 1.427 10.494 1.00 72.12 82 LYS A N 1
ATOM 611 C CA . LYS A 1 82 ? -8.138 0.829 10.958 1.00 72.12 82 LYS A CA 1
ATOM 612 C C . LYS A 1 82 ? -9.244 1.836 11.333 1.00 72.12 82 LYS A C 1
ATOM 614 O O . LYS A 1 82 ? -10.419 1.566 11.129 1.00 72.12 82 LYS A O 1
ATOM 619 N N . PRO A 1 83 ? -8.979 2.995 11.969 1.00 68.44 83 PRO A N 1
ATOM 620 C CA . PRO A 1 83 ? -10.067 3.938 12.203 1.00 68.44 83 PRO A CA 1
ATOM 621 C C . PRO A 1 83 ? -10.467 4.632 10.899 1.00 68.44 83 PRO A C 1
ATOM 623 O O . PRO A 1 83 ? -9.606 5.082 10.143 1.00 68.44 83 PRO A O 1
ATOM 626 N N . ASP A 1 84 ? -11.774 4.831 10.716 1.00 67.00 84 ASP A N 1
ATOM 627 C CA . ASP A 1 84 ? -12.338 5.509 9.548 1.00 67.00 84 ASP A CA 1
ATO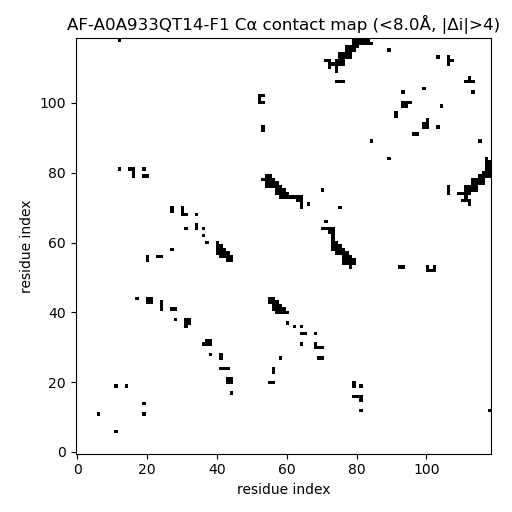M 628 C C . ASP A 1 84 ? -11.654 6.878 9.299 1.00 67.00 84 ASP A C 1
ATOM 630 O O . ASP A 1 84 ? -11.708 7.827 10.109 1.00 67.00 84 ASP A O 1
ATOM 634 N N . MET A 1 85 ? -10.924 6.958 8.181 1.00 70.44 85 MET A N 1
ATOM 635 C CA . MET A 1 85 ? -10.132 8.117 7.772 1.00 70.44 85 MET A CA 1
ATOM 636 C C . MET A 1 85 ? -10.945 8.985 6.820 1.00 70.44 85 MET A C 1
ATOM 638 O O . MET A 1 85 ? -10.793 8.951 5.600 1.00 70.44 85 MET A O 1
ATOM 642 N N . THR A 1 86 ? -11.776 9.851 7.401 1.00 81.88 86 THR A N 1
ATOM 643 C CA . THR A 1 86 ? -12.509 10.848 6.614 1.00 81.88 86 THR A CA 1
ATOM 644 C C . THR A 1 86 ? -11.555 11.690 5.749 1.00 81.88 86 THR A C 1
ATOM 646 O O . THR A 1 86 ? -10.420 11.967 6.163 1.00 81.88 86 THR A O 1
ATOM 649 N N . PRO A 1 87 ? -11.998 12.212 4.590 1.00 83.88 87 PRO A N 1
ATOM 650 C CA . PRO A 1 87 ? -11.146 13.020 3.710 1.00 83.88 87 PRO A CA 1
ATOM 651 C C . PRO A 1 87 ? -10.456 14.203 4.408 1.00 83.88 87 PRO A C 1
ATOM 653 O O . PRO A 1 87 ? -9.351 14.604 4.039 1.00 83.88 87 PRO A O 1
ATOM 656 N N . ALA A 1 88 ? -11.086 14.772 5.441 1.00 85.75 88 ALA A N 1
ATOM 657 C CA . ALA A 1 88 ? -10.501 15.838 6.249 1.00 85.75 88 ALA A CA 1
ATOM 658 C C . ALA A 1 88 ? -9.315 15.354 7.104 1.00 85.75 88 ALA A C 1
ATOM 660 O O . ALA A 1 88 ? -8.330 16.082 7.242 1.00 85.75 88 ALA A O 1
ATOM 661 N N . ARG A 1 89 ? -9.392 14.139 7.664 1.00 83.38 89 ARG A N 1
ATOM 662 C CA . ARG A 1 89 ? -8.296 13.514 8.421 1.00 83.38 89 ARG A CA 1
ATOM 663 C C . ARG A 1 89 ? -7.137 13.143 7.503 1.00 83.38 89 ARG A C 1
ATOM 665 O O . ARG A 1 89 ? -6.016 13.529 7.817 1.00 83.38 89 ARG A O 1
ATOM 672 N N . ILE A 1 90 ? -7.417 12.559 6.331 1.00 84.44 90 ILE A N 1
ATOM 673 C CA . ILE A 1 90 ? -6.401 12.281 5.297 1.00 84.44 90 ILE A CA 1
ATOM 674 C C . ILE A 1 90 ? -5.616 13.558 4.974 1.00 84.44 90 ILE A C 1
ATOM 676 O O . ILE A 1 90 ? -4.392 13.589 5.070 1.00 84.44 90 ILE A O 1
ATOM 680 N N . LYS A 1 91 ? -6.312 14.662 4.667 1.00 86.44 91 LYS A N 1
ATOM 681 C CA . LYS A 1 91 ? -5.660 15.944 4.342 1.00 86.44 91 LYS A CA 1
ATOM 682 C C . LYS A 1 91 ? -4.783 16.474 5.476 1.00 86.44 91 LYS A C 1
ATOM 684 O O . LYS A 1 91 ? -3.694 16.977 5.205 1.00 86.44 91 LYS A O 1
ATOM 689 N N . LYS A 1 92 ? -5.249 16.386 6.727 1.00 85.56 92 LYS A N 1
ATOM 690 C CA . LYS A 1 92 ? -4.466 16.800 7.904 1.00 85.56 92 LYS A CA 1
ATOM 691 C C . LYS A 1 92 ? -3.220 15.943 8.079 1.00 85.56 92 LYS A C 1
ATOM 693 O O . LYS A 1 92 ? -2.179 16.472 8.456 1.00 85.56 92 LYS A O 1
ATOM 698 N N . GLU A 1 93 ? -3.325 14.654 7.789 1.00 83.62 93 GLU A N 1
ATOM 699 C CA . GLU A 1 93 ? -2.219 13.723 7.938 1.00 83.62 93 GLU A CA 1
ATOM 700 C C . GLU A 1 93 ? -1.170 13.877 6.841 1.00 83.62 93 GLU A C 1
ATOM 702 O O . GLU A 1 93 ? 0.022 13.910 7.140 1.00 83.62 93 GLU A O 1
ATOM 707 N N . MET A 1 94 ? -1.605 14.081 5.595 1.00 85.00 94 MET A N 1
ATOM 708 C CA . MET A 1 94 ? -0.712 14.389 4.478 1.00 85.00 94 MET A CA 1
ATOM 709 C C . MET A 1 94 ? -0.007 15.738 4.659 1.00 85.00 94 MET A C 1
ATOM 711 O O . MET A 1 94 ? 1.138 15.908 4.235 1.00 85.00 94 MET A O 1
ATOM 715 N N . LYS A 1 95 ? -0.703 16.723 5.246 1.00 87.81 95 LYS A N 1
ATOM 716 C CA . LYS A 1 95 ? -0.218 18.098 5.415 1.00 87.81 95 LYS A CA 1
ATOM 717 C C . LYS A 1 95 ? -0.270 18.562 6.875 1.00 87.81 95 LYS A C 1
ATOM 719 O O . LYS A 1 95 ? -1.047 19.478 7.190 1.00 87.81 95 LYS A O 1
ATOM 724 N N . PRO A 1 96 ? 0.545 17.990 7.781 1.00 82.88 96 PRO A N 1
ATOM 725 C CA . PRO A 1 96 ? 0.595 18.466 9.153 1.00 82.88 96 PRO A CA 1
ATOM 726 C C . PRO A 1 96 ? 1.009 19.943 9.156 1.00 82.88 96 PRO A C 1
ATOM 728 O O . PRO A 1 96 ? 1.979 20.346 8.513 1.00 82.88 96 PRO A O 1
ATOM 731 N N . ARG A 1 97 ? 0.233 20.787 9.848 1.00 84.94 97 ARG A N 1
ATOM 732 C CA . ARG A 1 97 ? 0.454 22.249 9.907 1.00 84.94 97 ARG A CA 1
ATOM 733 C C . ARG A 1 97 ? 0.439 22.937 8.526 1.00 84.94 97 ARG A C 1
ATOM 735 O O . ARG A 1 97 ? 1.084 23.963 8.335 1.00 84.94 97 ARG A O 1
ATOM 742 N N . GLY A 1 98 ? -0.279 22.366 7.556 1.00 86.81 98 GLY A N 1
ATOM 743 C CA . GLY A 1 98 ? -0.443 22.929 6.212 1.00 86.81 98 GLY A CA 1
ATOM 744 C C . GLY A 1 98 ? 0.721 22.668 5.249 1.00 86.81 98 GLY A C 1
ATOM 745 O O . GLY A 1 98 ? 0.620 23.033 4.078 1.00 86.81 98 GLY A O 1
ATOM 746 N N . LYS A 1 99 ? 1.796 22.004 5.692 1.00 88.31 99 LYS A N 1
ATOM 747 C CA . LYS A 1 99 ? 2.935 21.623 4.844 1.00 88.31 99 LYS A CA 1
ATOM 748 C C . LYS A 1 99 ? 2.879 20.137 4.530 1.00 88.31 99 LYS A C 1
ATOM 750 O O . LYS A 1 9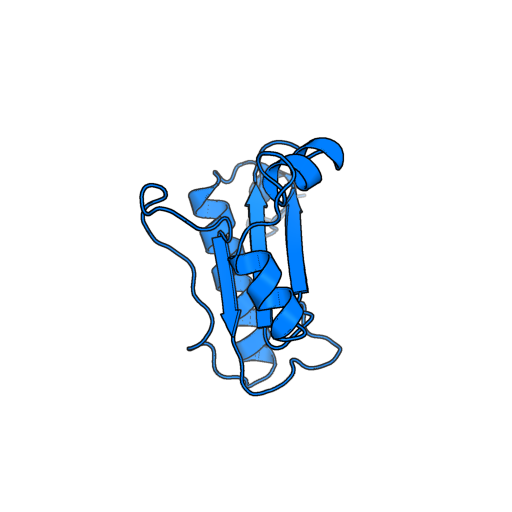9 ? 2.697 19.335 5.435 1.00 88.31 99 LYS A O 1
ATOM 755 N N . LEU A 1 100 ? 3.039 19.788 3.254 1.00 87.38 100 LEU A N 1
ATOM 756 C CA . LEU A 1 100 ? 3.100 18.395 2.816 1.00 87.38 100 LEU A CA 1
ATOM 757 C C . LEU A 1 100 ? 4.332 17.706 3.413 1.00 87.38 100 LEU A C 1
ATOM 759 O O . LEU A 1 100 ? 5.413 18.301 3.391 1.00 87.38 100 LEU A O 1
ATOM 763 N N . ARG A 1 101 ? 4.153 16.478 3.912 1.00 86.75 101 ARG A N 1
ATOM 764 C CA . ARG A 1 101 ? 5.257 15.601 4.337 1.00 86.75 101 ARG A CA 1
ATOM 765 C C . ARG A 1 101 ? 6.263 15.412 3.202 1.00 86.75 101 ARG A C 1
ATOM 767 O O . ARG A 1 101 ? 5.876 15.411 2.027 1.00 86.75 101 ARG A O 1
ATOM 774 N N . GLU A 1 102 ? 7.542 15.296 3.543 1.00 85.19 102 GLU A N 1
ATOM 775 C CA . GLU A 1 102 ? 8.601 15.264 2.532 1.00 85.19 102 GLU A CA 1
ATOM 776 C C . GLU A 1 102 ? 8.552 13.981 1.700 1.00 85.19 102 GLU A C 1
ATOM 778 O O . GLU A 1 102 ? 8.827 14.010 0.507 1.00 85.19 102 GLU A O 1
ATOM 783 N N . GLU A 1 103 ? 8.059 12.888 2.259 1.00 83.31 103 GLU A N 1
ATOM 784 C CA . GLU A 1 103 ? 7.948 11.591 1.599 1.00 83.31 103 GLU A CA 1
ATOM 785 C C . GLU A 1 103 ? 6.853 11.624 0.551 1.00 83.31 103 GLU A C 1
ATOM 787 O O . GLU A 1 103 ? 7.057 11.157 -0.564 1.00 83.31 103 GLU A O 1
ATOM 792 N N . ILE A 1 104 ? 5.730 12.287 0.839 1.00 87.50 104 ILE A N 1
ATOM 793 C CA . ILE A 1 104 ? 4.696 12.525 -0.174 1.00 87.50 104 ILE A CA 1
ATOM 794 C C . ILE A 1 104 ? 5.241 13.450 -1.267 1.00 87.50 104 ILE A C 1
ATOM 796 O O . ILE A 1 104 ? 4.950 13.256 -2.445 1.00 87.50 104 ILE A O 1
ATOM 800 N N . ARG A 1 105 ? 6.065 14.445 -0.914 1.00 89.38 105 ARG A N 1
ATOM 801 C CA . ARG A 1 105 ? 6.724 15.296 -1.915 1.00 89.38 105 ARG A CA 1
ATOM 802 C C . ARG A 1 105 ? 7.687 14.489 -2.788 1.00 89.38 105 ARG A C 1
ATOM 804 O O . ARG A 1 105 ? 7.720 14.708 -3.995 1.00 89.38 105 ARG A O 1
ATOM 811 N N . THR A 1 106 ? 8.440 13.573 -2.193 1.00 88.50 106 THR A N 1
ATOM 812 C CA . THR A 1 106 ? 9.354 12.660 -2.885 1.00 88.50 106 THR A CA 1
ATOM 813 C C . THR A 1 106 ? 8.581 11.715 -3.801 1.00 88.50 106 THR A C 1
ATOM 815 O O . THR A 1 106 ? 8.906 11.646 -4.978 1.00 88.50 106 THR A O 1
ATOM 818 N N . LEU A 1 107 ? 7.478 11.115 -3.334 1.00 90.00 107 LEU A N 1
ATOM 819 C CA . LEU A 1 107 ? 6.573 10.321 -4.175 1.00 90.00 107 LEU A CA 1
ATOM 820 C C . LEU A 1 107 ? 6.088 11.123 -5.390 1.00 90.00 107 LEU A C 1
ATOM 822 O O . LEU A 1 107 ? 6.124 10.617 -6.505 1.00 90.00 107 LEU A O 1
ATOM 826 N N . ILE A 1 108 ? 5.672 12.381 -5.202 1.00 90.56 108 ILE A N 1
ATOM 827 C CA . ILE A 1 108 ? 5.222 13.241 -6.310 1.00 90.56 108 ILE A CA 1
ATOM 828 C C . ILE A 1 108 ? 6.362 13.521 -7.300 1.00 90.56 108 ILE A C 1
ATOM 830 O O . ILE A 1 108 ? 6.137 13.461 -8.508 1.00 90.56 108 ILE A O 1
ATOM 834 N N . LYS A 1 109 ? 7.573 13.824 -6.810 1.00 92.31 109 LYS A N 1
ATOM 835 C CA . LYS A 1 109 ? 8.758 14.047 -7.660 1.00 92.31 109 LYS A CA 1
ATOM 836 C C . LYS A 1 109 ? 9.113 12.802 -8.476 1.00 92.31 109 LYS A C 1
ATOM 838 O O . LYS A 1 109 ? 9.465 12.934 -9.642 1.00 92.31 109 LYS A O 1
ATOM 843 N N . ASP A 1 110 ? 8.952 11.624 -7.882 1.00 91.50 110 ASP A N 1
ATOM 844 C CA . ASP A 1 110 ? 9.221 10.328 -8.508 1.00 91.50 110 ASP A CA 1
ATOM 845 C C . ASP A 1 110 ? 8.086 9.873 -9.456 1.00 91.50 110 ASP A C 1
ATOM 847 O O . ASP A 1 110 ? 8.146 8.781 -10.019 1.00 91.50 110 ASP A O 1
ATOM 851 N N . GLY A 1 111 ? 7.023 10.674 -9.636 1.00 92.31 111 GLY A N 1
ATOM 852 C CA . GLY A 1 111 ? 5.851 10.288 -10.436 1.00 92.31 111 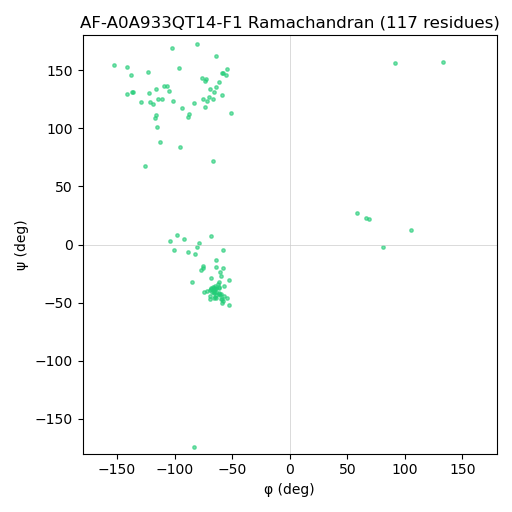GLY A CA 1
ATOM 853 C C . GLY A 1 111 ? 5.047 9.130 -9.827 1.00 92.31 111 GLY A C 1
ATOM 854 O O . GLY A 1 111 ? 4.352 8.399 -10.540 1.00 92.31 111 GLY A O 1
ATOM 855 N N . GLY A 1 112 ? 5.178 8.943 -8.516 1.00 93.44 112 GLY A N 1
ATOM 856 C CA . GLY A 1 112 ? 4.580 7.862 -7.754 1.00 93.44 112 GLY A CA 1
ATOM 857 C C . GLY A 1 112 ? 3.128 8.099 -7.343 1.00 93.44 112 GLY A C 1
ATOM 858 O O . GLY A 1 112 ? 2.485 9.082 -7.715 1.00 93.44 112 GLY A O 1
ATOM 859 N N . ALA A 1 113 ? 2.607 7.167 -6.549 1.00 93.50 113 ALA A N 1
ATOM 860 C CA . ALA A 1 113 ? 1.258 7.204 -5.998 1.00 93.50 113 ALA A CA 1
ATOM 861 C C . ALA A 1 113 ? 1.269 7.117 -4.467 1.00 93.50 113 ALA A C 1
ATOM 863 O O . ALA A 1 113 ? 2.115 6.453 -3.875 1.00 93.50 113 ALA A O 1
ATOM 864 N N . LEU A 1 114 ? 0.290 7.767 -3.837 1.00 91.31 114 LEU A N 1
ATOM 865 C CA . LEU A 1 114 ? -0.060 7.562 -2.434 1.00 91.31 114 LEU A CA 1
ATOM 866 C C . LEU A 1 114 ? -1.461 6.965 -2.369 1.00 91.31 114 LEU A C 1
ATOM 868 O O . LEU A 1 114 ? -2.400 7.568 -2.892 1.00 91.31 114 LEU A O 1
ATOM 872 N N . ILE A 1 115 ? -1.595 5.827 -1.695 1.00 91.25 115 ILE A N 1
ATOM 873 C CA . ILE A 1 115 ? -2.862 5.136 -1.481 1.00 91.25 115 ILE A CA 1
ATOM 874 C C . ILE A 1 115 ? -3.191 5.139 0.019 1.00 91.25 115 ILE A C 1
ATOM 876 O O . ILE A 1 115 ? -2.623 4.353 0.778 1.00 91.25 115 ILE A O 1
ATOM 880 N N . PRO A 1 116 ? -4.090 6.026 0.480 1.00 87.75 116 PRO A N 1
ATOM 881 C CA . PRO A 1 116 ? -4.651 5.927 1.820 1.00 87.75 116 PRO A CA 1
ATOM 882 C C . PRO A 1 116 ? -5.685 4.793 1.859 1.00 87.75 116 PRO A C 1
ATOM 884 O O . PRO A 1 116 ? -6.630 4.793 1.070 1.00 87.75 116 PRO A O 1
ATOM 887 N N . LEU A 1 117 ? -5.513 3.850 2.782 1.00 83.69 117 LEU A N 1
ATOM 888 C CA . LEU A 1 117 ? -6.385 2.698 3.008 1.00 83.69 117 LEU A CA 1
ATOM 889 C C . LEU A 1 117 ? -7.094 2.835 4.369 1.00 83.69 117 LEU A C 1
ATOM 891 O O . LEU A 1 117 ? -6.558 2.365 5.376 1.00 83.69 117 LEU A O 1
ATOM 895 N N . PRO A 1 118 ? -8.267 3.499 4.418 1.00 77.00 118 PRO A N 1
ATOM 896 C CA . PRO A 1 118 ? -9.203 3.342 5.526 1.00 77.00 118 PRO A CA 1
ATOM 897 C C . PRO A 1 118 ? -9.850 1.958 5.434 1.00 77.00 118 PRO A C 1
ATOM 899 O O . PRO A 1 118 ? -10.437 1.640 4.397 1.00 77.00 118 PRO A O 1
ATOM 902 N N . ILE A 1 119 ? -9.739 1.149 6.486 1.00 69.38 119 ILE A N 1
ATOM 903 C CA . ILE A 1 119 ? -10.383 -0.171 6.571 1.00 69.38 119 ILE A CA 1
ATOM 904 C C . ILE A 1 119 ? -11.223 -0.246 7.831 1.00 69.38 119 ILE A C 1
ATOM 906 O O . ILE A 1 119 ? -10.630 -0.059 8.910 1.00 69.38 119 ILE A O 1
#